Protein AF-A0A161ZUD1-F1 (afdb_monomer)

Radius of gyration: 13.52 Å; Cα contacts (8 Å, |Δi|>4): 28; chains: 1; bounding box: 28×29×34 Å

pLDDT: mean 77.49, std 8.92, range [52.72, 87.81]

Sequence (63 aa):
MNKNSLIAFLKSYISLAAIMLLIYLILGPSENVSLIFVMALGLPITAIMVFTGWDKKLKKHLP

Solvent-accessible surface area (backbone atoms only — not comparable to full-atom values): 3706 Å² total; per-residue (Å²): 130,59,73,69,57,54,54,52,41,52,55,49,35,53,55,50,43,53,52,52,50,50,51,44,62,74,73,43,88,42,100,88,54,52,71,65,58,57,50,58,51,37,52,60,52,38,46,50,35,60,76,71,40,45,63,66,57,47,60,73,77,47,134

Foldseek 3Di:
DPPVLVVQLVVQLVVQLVVLVVVCVVVDDDPPDDNVVSSVVSNVVSVCCSVVVVVVVVVVVPD

Mean predicted aligned error: 7.58 Å

Structure (mmCIF, N/CA/C/O backbone):
data_AF-A0A161ZUD1-F1
#
_entry.id   AF-A0A161ZUD1-F1
#
loop_
_atom_site.group_PDB
_atom_site.id
_atom_site.type_symbol
_atom_site.label_atom_id
_atom_site.label_alt_id
_atom_site.label_comp_id
_atom_site.label_asym_id
_atom_site.label_entity_id
_atom_site.label_seq_id
_atom_site.pdbx_PDB_ins_code
_atom_site.Cartn_x
_atom_site.Cartn_y
_atom_site.Cartn_z
_atom_site.occupancy
_atom_site.B_iso_or_equiv
_atom_site.auth_seq_id
_atom_site.auth_comp_id
_atom_site.auth_asym_id
_atom_site.auth_atom_id
_atom_site.pdbx_PDB_model_num
ATOM 1 N N . MET A 1 1 ? -14.284 11.409 9.000 1.00 54.16 1 MET A N 1
ATOM 2 C CA . MET A 1 1 ? -13.411 10.218 9.129 1.00 54.16 1 MET A CA 1
ATOM 3 C C . MET A 1 1 ? -12.791 10.229 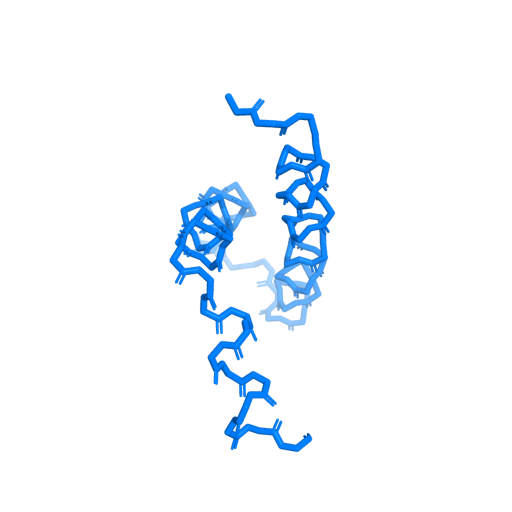10.517 1.00 54.16 1 MET A C 1
ATOM 5 O O . MET A 1 1 ? -12.176 11.228 10.868 1.00 54.16 1 MET A O 1
ATOM 9 N N . ASN A 1 2 ? -12.982 9.186 11.331 1.00 58.75 2 ASN A N 1
ATOM 10 C CA . ASN A 1 2 ? -12.338 9.107 12.651 1.00 58.75 2 ASN A CA 1
ATOM 11 C C . ASN A 1 2 ? -10.814 9.213 12.477 1.00 58.75 2 ASN A C 1
ATOM 13 O O . ASN A 1 2 ? -10.276 8.553 11.588 1.00 58.75 2 ASN A O 1
ATOM 17 N N . LYS A 1 3 ? -10.100 9.990 13.303 1.00 60.59 3 LYS A N 1
ATOM 18 C CA . LYS A 1 3 ? -8.624 10.103 13.223 1.00 60.59 3 LYS A CA 1
ATOM 19 C C . LYS A 1 3 ? -7.938 8.726 13.172 1.00 60.59 3 LYS A C 1
ATOM 21 O O . LYS A 1 3 ? -7.011 8.529 12.393 1.00 60.59 3 LYS A O 1
ATOM 26 N N . ASN A 1 4 ? -8.490 7.740 13.881 1.00 73.44 4 ASN A N 1
ATOM 27 C CA . ASN A 1 4 ? -8.013 6.354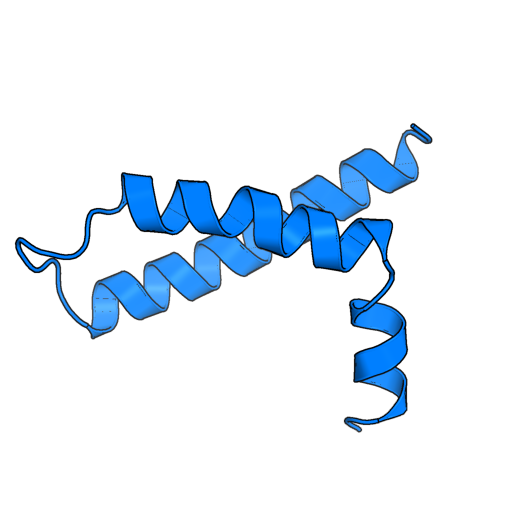 13.866 1.00 73.44 4 ASN A CA 1
ATOM 28 C C . ASN A 1 4 ? -8.129 5.669 12.490 1.00 73.44 4 ASN A C 1
ATOM 30 O O . ASN A 1 4 ? -7.274 4.862 12.143 1.00 73.44 4 ASN A O 1
ATOM 34 N N . SER A 1 5 ? -9.146 6.000 11.687 1.00 75.00 5 SER A N 1
ATOM 35 C CA . SER A 1 5 ? -9.318 5.443 10.333 1.00 75.00 5 SER A CA 1
ATOM 36 C C . SER A 1 5 ? -8.300 5.995 9.333 1.00 75.00 5 SER A C 1
ATOM 38 O O . SER A 1 5 ? -7.804 5.245 8.499 1.00 75.00 5 SER A O 1
ATOM 40 N N . LEU A 1 6 ? -7.924 7.273 9.464 1.00 79.44 6 LEU A N 1
ATOM 41 C CA . LEU A 1 6 ? -6.875 7.893 8.647 1.00 79.44 6 LEU A CA 1
ATOM 42 C C . LEU A 1 6 ? -5.506 7.287 8.939 1.00 79.44 6 LEU A C 1
ATOM 44 O O . LEU A 1 6 ? -4.781 6.925 8.018 1.00 79.44 6 LEU A O 1
ATOM 48 N N . ILE A 1 7 ? -5.177 7.133 10.221 1.00 83.06 7 ILE A N 1
ATOM 49 C CA . ILE A 1 7 ? -3.910 6.534 10.651 1.00 83.06 7 ILE A CA 1
ATOM 50 C C . ILE A 1 7 ? -3.821 5.074 10.185 1.00 83.06 7 ILE A C 1
ATOM 52 O O . ILE A 1 7 ? -2.790 4.657 9.660 1.00 83.06 7 ILE A O 1
ATOM 56 N N . ALA A 1 8 ? -4.910 4.308 10.315 1.00 81.50 8 ALA A N 1
ATOM 57 C CA . ALA A 1 8 ? -4.974 2.936 9.817 1.00 81.50 8 ALA A CA 1
ATOM 58 C C . ALA A 1 8 ? -4.816 2.862 8.288 1.00 81.50 8 ALA A C 1
ATOM 60 O O . ALA A 1 8 ? -4.107 1.985 7.792 1.00 81.50 8 ALA A O 1
ATOM 61 N N . PHE A 1 9 ? -5.421 3.796 7.548 1.00 84.69 9 PHE A N 1
ATOM 62 C CA . PHE A 1 9 ? -5.277 3.891 6.097 1.00 84.69 9 PHE A CA 1
ATOM 63 C C . PHE A 1 9 ? -3.833 4.176 5.683 1.00 84.69 9 PHE A C 1
ATOM 65 O O . PHE A 1 9 ? -3.266 3.415 4.907 1.00 84.69 9 PHE A O 1
ATOM 72 N N . LEU A 1 10 ? -3.212 5.214 6.250 1.00 86.06 10 LEU A N 1
ATOM 73 C CA . LEU A 1 10 ? -1.827 5.590 5.952 1.00 86.06 10 LEU A CA 1
ATOM 74 C C . LEU A 1 10 ? -0.848 4.457 6.264 1.00 86.06 10 LEU A C 1
ATOM 76 O O . LEU A 1 10 ? 0.004 4.140 5.440 1.00 86.06 10 LEU A O 1
ATOM 80 N N . LYS A 1 11 ? -1.003 3.797 7.418 1.00 85.94 11 LYS A N 1
ATOM 81 C CA . LYS A 1 11 ? -0.162 2.653 7.791 1.00 85.94 11 LYS A CA 1
ATOM 82 C C . LYS A 1 11 ? -0.294 1.498 6.792 1.00 85.94 11 LYS A C 1
ATOM 84 O O . LYS A 1 11 ? 0.713 0.921 6.388 1.00 85.94 11 LYS A O 1
ATOM 89 N N . SER A 1 12 ? -1.523 1.184 6.384 1.00 85.81 12 SER A N 1
ATOM 90 C CA . SER A 1 12 ? -1.794 0.115 5.414 1.00 85.81 12 SER A CA 1
ATOM 91 C C . SER A 1 12 ? -1.255 0.468 4.025 1.00 85.81 12 SER A C 1
ATOM 93 O O . SER A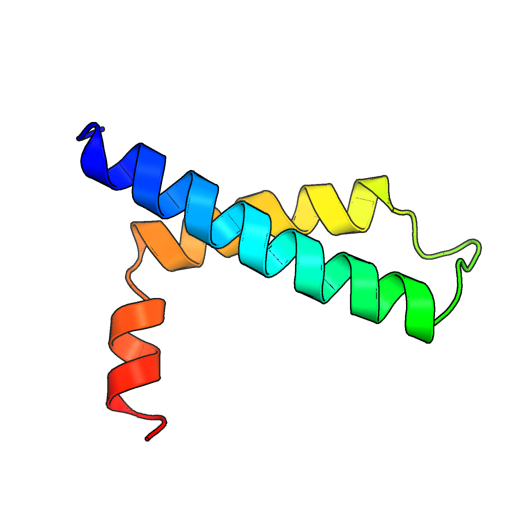 1 12 ? -0.649 -0.377 3.374 1.00 85.81 12 SER A O 1
ATOM 95 N N . TYR A 1 13 ? -1.397 1.730 3.610 1.00 86.19 13 TYR A N 1
ATOM 96 C CA . TYR A 1 13 ? -0.901 2.229 2.329 1.00 86.19 13 TYR A CA 1
ATOM 97 C C . TYR A 1 13 ? 0.623 2.164 2.254 1.00 86.19 13 TYR A C 1
ATOM 99 O O . TYR A 1 13 ? 1.158 1.658 1.277 1.00 86.19 13 TYR A O 1
ATOM 107 N N . ILE A 1 14 ? 1.329 2.608 3.300 1.00 87.81 14 ILE A N 1
ATOM 108 C CA . ILE A 1 14 ? 2.798 2.550 3.357 1.00 87.81 14 ILE A CA 1
ATOM 109 C C . ILE A 1 14 ? 3.285 1.099 3.274 1.00 87.81 14 ILE A C 1
ATOM 111 O O . ILE A 1 14 ? 4.213 0.805 2.525 1.00 87.81 14 ILE A O 1
ATOM 115 N N . SER A 1 15 ? 2.635 0.183 3.999 1.00 86.25 15 SER A N 1
ATOM 116 C CA . SER A 1 15 ? 2.971 -1.243 3.950 1.00 86.25 15 SER A CA 1
ATOM 117 C C . SER A 1 15 ? 2.752 -1.842 2.559 1.00 86.25 15 SER A C 1
ATOM 119 O O . SER A 1 15 ? 3.604 -2.576 2.066 1.00 86.25 15 SER A O 1
ATOM 121 N N . LEU A 1 16 ? 1.624 -1.528 1.915 1.00 87.12 16 LEU A N 1
ATOM 122 C CA . LEU A 1 16 ? 1.319 -1.991 0.563 1.00 87.12 16 LEU A CA 1
ATOM 123 C C . LEU A 1 16 ? 2.303 -1.405 -0.457 1.00 87.12 16 LEU A C 1
ATOM 125 O O . LEU A 1 16 ? 2.824 -2.132 -1.300 1.00 87.12 16 LEU A O 1
ATOM 129 N N . ALA A 1 17 ? 2.591 -0.108 -0.352 1.00 86.56 17 ALA A N 1
ATOM 130 C CA . ALA A 1 17 ? 3.524 0.589 -1.223 1.00 86.56 17 ALA A CA 1
ATOM 131 C C . ALA A 1 17 ? 4.925 -0.021 -1.129 1.00 86.56 17 ALA A C 1
ATOM 133 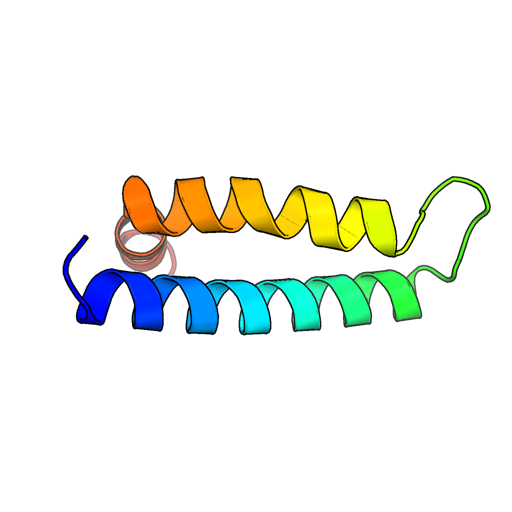O O . ALA A 1 17 ? 5.536 -0.252 -2.163 1.00 86.56 17 ALA A O 1
ATOM 134 N N . ALA A 1 18 ? 5.400 -0.362 0.075 1.00 87.19 18 ALA A N 1
ATOM 135 C CA . ALA A 1 18 ? 6.686 -1.032 0.273 1.00 87.19 18 ALA A CA 1
ATOM 136 C C . ALA A 1 18 ? 6.751 -2.405 -0.421 1.00 87.19 18 ALA A C 1
ATOM 138 O O . ALA A 1 18 ? 7.737 -2.707 -1.092 1.00 87.19 18 ALA A O 1
ATOM 139 N N . ILE A 1 19 ? 5.690 -3.215 -0.316 1.00 87.25 19 ILE A N 1
ATOM 140 C CA . ILE A 1 19 ? 5.599 -4.516 -1.001 1.00 87.25 19 ILE A CA 1
ATOM 141 C C . ILE A 1 19 ? 5.611 -4.322 -2.518 1.00 87.25 19 ILE A C 1
ATOM 143 O O . ILE A 1 19 ? 6.349 -5.001 -3.226 1.00 87.25 19 ILE A O 1
ATOM 147 N N . MET A 1 20 ? 4.826 -3.374 -3.026 1.00 85.06 20 MET A N 1
ATOM 148 C CA . MET A 1 20 ? 4.792 -3.084 -4.456 1.00 85.06 20 MET A CA 1
ATOM 149 C C . MET A 1 20 ? 6.125 -2.536 -4.980 1.00 85.06 20 MET A C 1
ATOM 151 O O . MET A 1 20 ? 6.510 -2.865 -6.097 1.00 85.06 20 MET A O 1
ATOM 155 N N . LEU A 1 21 ? 6.857 -1.762 -4.175 1.00 86.19 21 LEU A N 1
ATOM 156 C CA . LEU A 1 21 ? 8.201 -1.278 -4.499 1.00 86.19 21 LEU A CA 1
ATOM 157 C C . LEU A 1 21 ? 9.215 -2.423 -4.568 1.00 86.19 21 LEU A C 1
ATOM 159 O O . LEU A 1 21 ? 10.040 -2.446 -5.475 1.00 86.19 21 LEU A O 1
ATOM 163 N N . LEU A 1 22 ? 9.128 -3.394 -3.655 1.00 86.50 22 LEU A N 1
ATOM 164 C CA . LEU A 1 22 ? 9.939 -4.613 -3.708 1.00 86.50 22 LEU A CA 1
ATOM 165 C C . LEU A 1 22 ? 9.626 -5.440 -4.958 1.00 86.50 22 LEU A C 1
ATOM 167 O O . LEU A 1 22 ? 10.541 -5.870 -5.650 1.00 86.50 22 LEU A O 1
ATOM 171 N N . ILE A 1 23 ? 8.343 -5.618 -5.279 1.00 83.81 23 ILE A N 1
ATOM 172 C CA . ILE A 1 23 ? 7.904 -6.321 -6.492 1.00 83.81 23 ILE A CA 1
ATOM 173 C C . ILE A 1 23 ? 8.423 -5.604 -7.744 1.00 83.81 23 ILE A C 1
ATOM 175 O O . ILE A 1 23 ? 8.966 -6.249 -8.636 1.00 83.81 23 ILE A O 1
ATOM 179 N N . TYR A 1 24 ? 8.310 -4.276 -7.788 1.00 83.25 24 TYR A N 1
ATOM 180 C CA . TYR A 1 24 ? 8.832 -3.443 -8.870 1.00 83.25 24 TYR A CA 1
ATOM 181 C C . TYR A 1 24 ? 10.352 -3.574 -9.023 1.00 83.25 24 TYR A C 1
ATOM 183 O O . TYR A 1 24 ? 10.855 -3.694 -10.137 1.00 83.25 24 TYR A O 1
ATOM 191 N N . LEU A 1 25 ? 11.085 -3.596 -7.907 1.00 84.88 25 LEU A N 1
ATOM 192 C CA . LEU A 1 25 ? 12.534 -3.776 -7.904 1.00 84.88 25 LEU A CA 1
ATOM 193 C C . LEU A 1 25 ? 12.941 -5.159 -8.436 1.00 84.88 25 LEU A C 1
ATOM 195 O O . LEU A 1 25 ? 13.887 -5.251 -9.211 1.00 84.88 25 LEU A O 1
ATOM 199 N N . ILE A 1 26 ? 12.223 -6.217 -8.043 1.00 84.50 26 ILE A N 1
ATOM 200 C CA . ILE A 1 26 ? 12.491 -7.602 -8.468 1.00 84.50 26 ILE A CA 1
ATOM 201 C C . ILE A 1 26 ? 12.150 -7.816 -9.947 1.00 84.50 26 ILE A C 1
ATOM 203 O O . ILE A 1 26 ? 12.916 -8.455 -10.662 1.00 84.50 26 ILE A O 1
ATOM 207 N N . LEU A 1 27 ? 11.010 -7.297 -10.411 1.00 80.94 27 LEU A N 1
ATOM 208 C CA . LEU A 1 27 ? 10.578 -7.418 -11.810 1.00 80.94 27 LEU A CA 1
ATOM 209 C C . LEU A 1 27 ? 11.420 -6.565 -12.765 1.00 80.94 27 LEU A C 1
ATOM 211 O O . LEU A 1 27 ? 11.405 -6.805 -13.971 1.00 80.94 27 LEU A O 1
ATOM 215 N N . GLY A 1 28 ? 12.160 -5.599 -12.223 1.00 72.31 28 GLY A N 1
ATOM 216 C CA . GLY A 1 28 ? 12.931 -4.640 -12.990 1.00 72.31 28 GLY A CA 1
ATOM 217 C C . GLY A 1 28 ? 12.041 -3.526 -13.558 1.00 72.31 28 GLY A C 1
ATOM 218 O O . GLY A 1 28 ? 10.909 -3.779 -13.984 1.00 72.31 28 GLY A O 1
ATOM 219 N N . PRO A 1 29 ? 12.534 -2.275 -13.605 1.00 69.31 29 PRO A N 1
ATOM 220 C CA . PRO A 1 29 ? 11.874 -1.210 -14.348 1.00 69.31 29 PRO A CA 1
ATOM 221 C C . PRO A 1 29 ? 11.758 -1.638 -15.816 1.00 69.31 29 PRO A C 1
ATOM 223 O O . PRO A 1 29 ? 12.769 -1.775 -16.501 1.00 69.31 29 PRO A O 1
ATOM 226 N N . SER A 1 30 ? 10.539 -1.870 -16.297 1.00 70.69 30 SER A N 1
ATOM 227 C CA . SER A 1 30 ? 10.276 -2.071 -17.724 1.00 70.69 30 SER A CA 1
ATOM 228 C C . SER A 1 30 ? 9.571 -0.842 -18.275 1.00 70.69 30 SER A C 1
ATOM 230 O O . SER A 1 30 ? 8.888 -0.135 -17.535 1.00 70.69 30 SER A O 1
ATOM 232 N N . GLU A 1 31 ? 9.680 -0.605 -19.580 1.00 72.50 31 GLU A N 1
ATOM 233 C CA . GLU A 1 31 ? 9.014 0.524 -20.250 1.00 72.50 31 GLU A CA 1
ATOM 234 C C . GLU A 1 31 ? 7.489 0.538 -20.022 1.00 72.50 31 GLU A C 1
ATOM 236 O O . GLU A 1 31 ? 6.852 1.587 -20.071 1.00 72.50 31 GLU A O 1
ATOM 241 N N . ASN A 1 32 ? 6.914 -0.623 -19.689 1.00 71.75 32 ASN A N 1
ATOM 242 C CA . ASN A 1 32 ? 5.483 -0.818 -19.474 1.00 71.75 32 ASN A CA 1
ATOM 243 C C . ASN A 1 32 ? 5.036 -0.648 -18.014 1.00 71.75 32 ASN A C 1
ATOM 245 O O . ASN A 1 32 ? 3.835 -0.619 -17.745 1.00 71.75 32 ASN A O 1
ATOM 249 N N . VAL A 1 33 ? 5.963 -0.558 -17.056 1.00 71.31 33 VAL A N 1
ATOM 250 C CA . VAL A 1 33 ? 5.635 -0.469 -15.628 1.00 71.31 33 VAL A CA 1
ATOM 251 C C . VAL A 1 33 ? 6.255 0.802 -15.069 1.00 71.31 33 VAL A C 1
ATOM 253 O O . VAL A 1 33 ? 7.450 0.873 -14.812 1.00 71.31 33 VAL A O 1
ATOM 256 N N . SER A 1 34 ? 5.425 1.825 -14.866 1.00 80.06 34 SER A N 1
ATOM 257 C CA . SER A 1 34 ? 5.847 3.068 -14.221 1.00 80.06 34 SER A CA 1
ATOM 258 C C . SER A 1 34 ? 5.679 2.974 -12.707 1.00 80.06 34 SER A C 1
ATOM 260 O O . SER A 1 34 ? 4.607 2.621 -12.214 1.00 80.06 34 SER A O 1
ATOM 262 N N . LEU A 1 35 ? 6.706 3.376 -11.957 1.00 78.31 35 LEU A N 1
ATOM 263 C CA . LEU A 1 35 ? 6.660 3.489 -10.494 1.00 78.31 35 LEU A CA 1
ATOM 264 C C . LEU A 1 35 ? 5.468 4.344 -10.014 1.00 78.31 35 LEU A C 1
ATOM 266 O O . LEU A 1 35 ? 4.825 4.024 -9.015 1.00 78.31 35 LEU A O 1
ATOM 270 N N . ILE A 1 36 ? 5.132 5.403 -10.759 1.00 81.94 36 ILE A N 1
ATOM 271 C CA . ILE A 1 36 ? 3.981 6.267 -10.462 1.00 81.94 36 ILE A CA 1
ATOM 272 C C . ILE A 1 36 ? 2.677 5.478 -10.587 1.00 81.94 36 ILE A C 1
ATOM 274 O O . ILE A 1 36 ? 1.804 5.596 -9.730 1.00 81.94 36 ILE A O 1
ATOM 278 N N . PHE A 1 37 ? 2.557 4.643 -11.619 1.00 81.19 37 PHE A N 1
ATOM 279 C CA . PHE A 1 37 ? 1.377 3.812 -11.845 1.00 81.19 37 PHE A CA 1
ATOM 280 C C . PHE A 1 37 ? 1.197 2.776 -10.730 1.00 81.19 37 PHE A C 1
ATOM 282 O O . PHE A 1 37 ? 0.098 2.603 -10.208 1.00 81.19 37 PHE A O 1
ATOM 289 N N . VAL A 1 38 ? 2.297 2.159 -10.292 1.00 79.31 38 VAL A N 1
ATOM 290 C CA . VAL A 1 38 ? 2.312 1.206 -9.175 1.00 79.31 38 VAL A CA 1
ATOM 291 C C . VAL A 1 38 ? 1.834 1.867 -7.873 1.00 79.31 38 VAL A C 1
ATOM 293 O O . VAL A 1 38 ? 0.965 1.330 -7.187 1.00 79.31 38 VAL A O 1
ATOM 296 N N . MET A 1 39 ? 2.324 3.070 -7.555 1.00 81.06 39 MET A N 1
ATOM 297 C CA . MET A 1 39 ? 1.874 3.806 -6.364 1.00 81.06 39 MET A CA 1
ATOM 298 C C . MET A 1 39 ? 0.422 4.289 -6.477 1.00 81.06 39 MET A C 1
ATOM 300 O O . MET A 1 39 ? -0.340 4.192 -5.513 1.00 81.06 39 MET A O 1
ATOM 304 N N . ALA A 1 40 ? 0.010 4.756 -7.659 1.00 83.94 40 ALA A N 1
ATOM 305 C CA . ALA A 1 40 ? -1.353 5.209 -7.912 1.00 83.94 40 ALA A CA 1
ATOM 306 C C . ALA A 1 40 ? -2.381 4.080 -7.765 1.00 83.94 40 ALA A C 1
ATOM 308 O O . ALA A 1 40 ? -3.468 4.335 -7.257 1.00 83.94 40 ALA A O 1
ATOM 309 N N . LEU A 1 41 ? -2.039 2.840 -8.140 1.00 83.06 41 LEU A N 1
ATOM 310 C CA . LEU A 1 41 ? -2.884 1.659 -7.919 1.00 83.06 41 LEU A CA 1
ATOM 311 C C . LEU A 1 41 ? -2.948 1.236 -6.446 1.00 83.06 41 LEU A C 1
ATOM 313 O O . LEU A 1 41 ? -3.977 0.733 -5.991 1.00 83.06 41 LEU A O 1
ATOM 317 N N . GLY A 1 42 ? -1.892 1.481 -5.670 1.00 81.69 42 GLY A N 1
ATOM 318 C CA . GLY A 1 42 ? -1.883 1.199 -4.236 1.00 81.69 42 GLY A CA 1
ATOM 319 C C . GLY A 1 42 ? -2.946 1.984 -3.456 1.00 81.69 42 GLY A C 1
ATOM 320 O O . GLY A 1 42 ? -3.516 1.463 -2.495 1.00 81.69 42 GLY A O 1
ATOM 321 N N . LEU A 1 43 ? -3.270 3.211 -3.882 1.00 83.38 43 LEU A N 1
ATOM 322 C CA . LEU A 1 43 ? -4.272 4.071 -3.237 1.00 83.38 43 LEU A CA 1
ATOM 323 C C . LEU A 1 43 ? -5.697 3.477 -3.259 1.00 83.38 43 LEU A C 1
ATOM 325 O O . LEU A 1 43 ? -6.259 3.284 -2.176 1.00 83.38 43 LEU A O 1
ATOM 329 N N . PRO A 1 44 ? -6.300 3.147 -4.422 1.00 83.56 44 PRO A N 1
ATOM 330 C CA . PRO A 1 44 ? -7.631 2.551 -4.480 1.00 83.56 44 PRO A CA 1
ATOM 331 C C . PRO A 1 44 ? -7.668 1.159 -3.845 1.00 83.56 44 PRO A C 1
ATOM 333 O O . PRO A 1 44 ? -8.642 0.842 -3.166 1.00 83.56 44 PRO A O 1
ATOM 336 N N . ILE A 1 45 ? -6.607 0.353 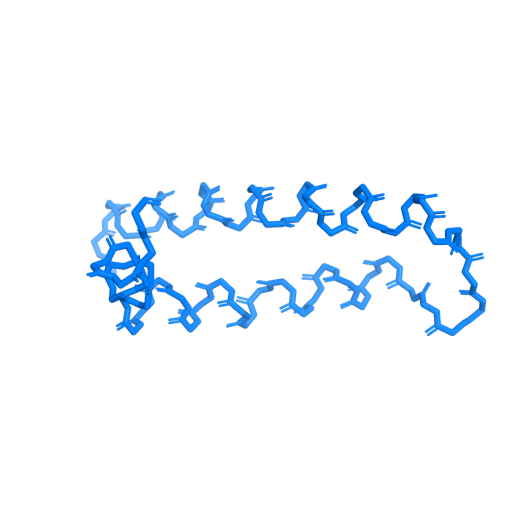-3.977 1.00 82.12 45 ILE A N 1
ATOM 337 C CA . ILE A 1 45 ? -6.524 -0.965 -3.326 1.00 82.12 45 ILE A CA 1
ATOM 338 C C . ILE A 1 45 ? -6.591 -0.812 -1.805 1.00 82.12 45 ILE A C 1
ATOM 340 O O . ILE A 1 45 ? -7.405 -1.462 -1.147 1.00 82.12 45 ILE A O 1
ATOM 344 N N . THR A 1 46 ? -5.786 0.091 -1.241 1.00 83.25 46 THR A N 1
ATOM 345 C CA . THR A 1 46 ? -5.791 0.353 0.203 1.00 83.25 46 THR A CA 1
ATOM 346 C C . THR A 1 46 ? -7.132 0.927 0.653 1.00 83.25 46 THR A C 1
ATOM 348 O O . THR A 1 46 ? -7.643 0.550 1.707 1.00 83.25 46 THR A O 1
ATOM 351 N N . ALA A 1 47 ? -7.743 1.800 -0.153 1.00 80.75 47 ALA A N 1
ATOM 352 C CA . ALA A 1 47 ? -9.048 2.376 0.149 1.00 80.75 47 ALA 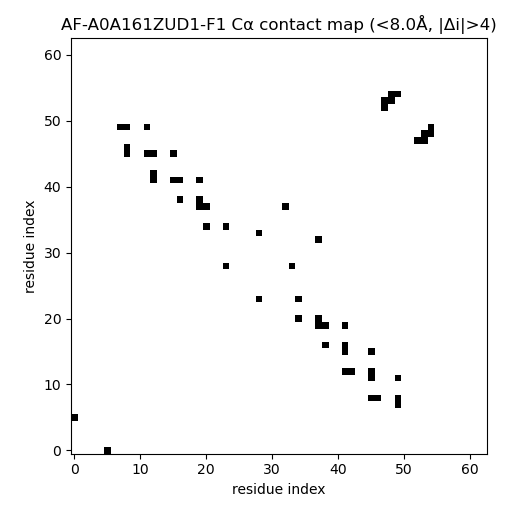A CA 1
ATOM 353 C C . ALA A 1 47 ? -10.116 1.286 0.238 1.00 80.75 47 ALA A C 1
ATOM 355 O O . ALA A 1 47 ? -10.803 1.192 1.252 1.00 80.75 47 ALA A O 1
ATOM 356 N N . ILE A 1 48 ? -10.198 0.4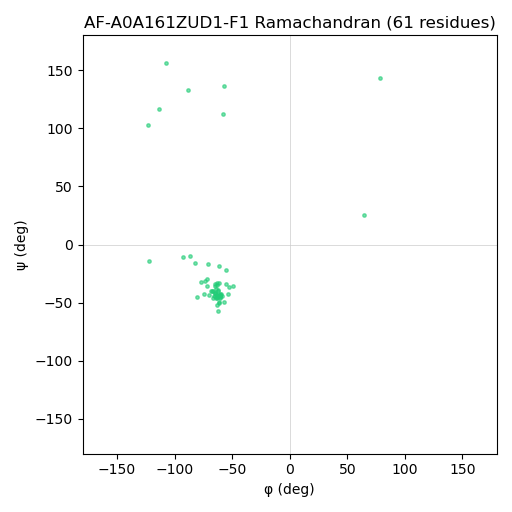05 -0.759 1.00 82.19 48 ILE A N 1
ATOM 357 C CA . ILE A 1 48 ? -11.120 -0.731 -0.732 1.00 82.19 48 ILE A CA 1
ATOM 358 C C . ILE A 1 48 ? -10.842 -1.582 0.504 1.00 82.19 48 ILE A C 1
ATOM 360 O O . ILE A 1 48 ? -11.763 -1.857 1.268 1.00 82.19 48 ILE A O 1
ATOM 364 N N . MET A 1 49 ? -9.586 -1.943 0.763 1.00 79.75 49 MET A N 1
ATOM 365 C CA . MET A 1 49 ? -9.232 -2.854 1.850 1.00 79.75 49 MET A CA 1
ATOM 366 C C . MET A 1 49 ? -9.600 -2.305 3.241 1.00 79.75 49 MET A C 1
ATOM 368 O O . MET A 1 49 ? -10.105 -3.046 4.090 1.00 79.75 49 MET A O 1
ATOM 372 N N . VAL A 1 50 ? -9.414 -0.998 3.453 1.00 77.81 50 VAL A N 1
ATOM 373 C CA . VAL A 1 50 ? -9.696 -0.303 4.719 1.00 77.81 50 VAL A CA 1
ATOM 374 C C . VAL A 1 50 ? -11.181 0.029 4.873 1.00 77.81 50 VAL A C 1
ATOM 376 O O . VAL A 1 50 ? -11.744 -0.212 5.940 1.00 77.81 50 VAL A O 1
ATOM 379 N N . PHE A 1 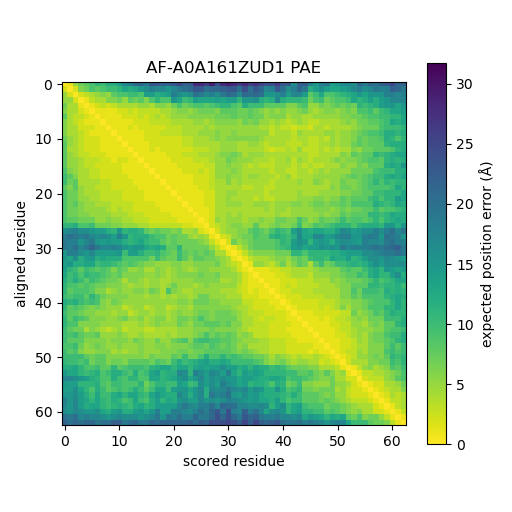51 ? -11.837 0.549 3.830 1.00 77.62 51 PHE A N 1
ATOM 380 C CA . PHE A 1 51 ? -13.242 0.965 3.904 1.00 77.62 51 PHE A CA 1
ATOM 381 C C . PHE A 1 51 ? -14.223 -0.211 3.845 1.00 77.62 51 PHE A C 1
ATOM 383 O O . PHE A 1 51 ? -15.255 -0.166 4.507 1.00 77.62 51 PHE A O 1
ATOM 390 N N . THR A 1 52 ? -13.905 -1.290 3.122 1.00 77.06 52 THR A N 1
ATOM 391 C CA . THR A 1 52 ? -14.743 -2.509 3.102 1.00 77.06 52 THR A CA 1
ATOM 392 C C . 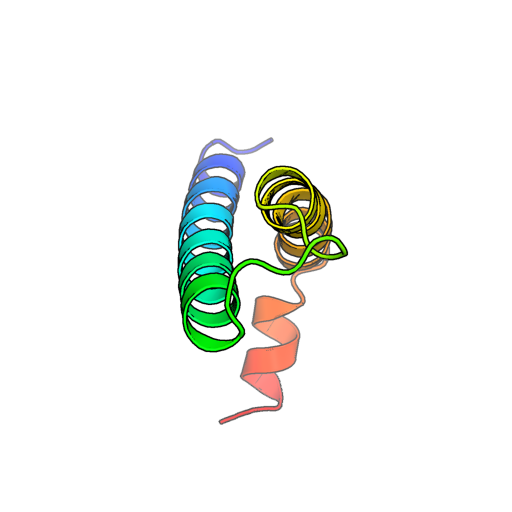THR A 1 52 ? -14.408 -3.488 4.230 1.00 77.06 52 THR A C 1
ATOM 394 O O . THR A 1 52 ? -15.129 -4.466 4.441 1.00 77.06 52 THR A O 1
ATOM 397 N N . GLY A 1 53 ? -13.312 -3.248 4.961 1.00 71.38 53 GLY A N 1
ATOM 398 C CA . GLY A 1 53 ? -12.829 -4.137 6.014 1.00 71.38 53 GLY A CA 1
ATOM 399 C C . GLY A 1 53 ? -12.377 -5.504 5.497 1.00 71.38 53 GLY A C 1
ATOM 400 O O . GLY A 1 53 ? -12.414 -6.478 6.251 1.00 71.38 53 GLY A O 1
ATOM 401 N N . TRP A 1 54 ? -11.964 -5.599 4.228 1.00 72.38 54 TRP A N 1
ATOM 402 C CA . TRP A 1 54 ? -11.459 -6.838 3.631 1.00 72.38 54 TRP A CA 1
ATOM 403 C C . TRP A 1 54 ? -10.297 -7.444 4.419 1.00 72.38 54 TRP A C 1
ATOM 405 O O . TRP A 1 54 ? -10.264 -8.661 4.544 1.00 72.38 54 TRP A O 1
ATOM 415 N N . ASP A 1 55 ? -9.430 -6.634 5.040 1.00 67.31 55 ASP A N 1
ATOM 416 C CA . ASP A 1 55 ? -8.369 -7.128 5.939 1.00 67.31 55 ASP A CA 1
ATOM 417 C C . ASP A 1 55 ? -8.934 -8.035 7.050 1.00 67.31 55 ASP A C 1
ATOM 419 O O . ASP A 1 55 ? -8.415 -9.119 7.313 1.00 67.31 55 ASP A O 1
ATOM 423 N N . LYS A 1 56 ? -10.070 -7.647 7.645 1.00 71.06 56 LYS A N 1
ATOM 424 C CA . LYS A 1 56 ? -10.736 -8.424 8.703 1.00 71.06 56 LYS A CA 1
ATOM 425 C C . LYS A 1 56 ? -11.439 -9.669 8.165 1.00 71.06 56 LYS A C 1
ATOM 427 O O . LYS A 1 56 ? -11.547 -10.659 8.882 1.00 71.06 56 LYS A O 1
ATOM 432 N N . LYS A 1 57 ? -11.944 -9.623 6.926 1.00 68.12 57 LYS A N 1
ATOM 433 C CA . LYS A 1 57 ? -12.575 -10.781 6.272 1.00 68.12 57 LYS A CA 1
ATOM 434 C C . LYS A 1 57 ? -11.537 -11.814 5.824 1.00 68.12 57 LYS A C 1
ATOM 436 O O . LYS A 1 57 ? -11.747 -12.997 6.059 1.00 68.12 57 LYS A O 1
ATOM 441 N N . LEU A 1 58 ? -10.414 -11.375 5.256 1.00 66.69 58 LEU A N 1
ATOM 442 C CA . LEU A 1 58 ? -9.308 -12.234 4.824 1.00 66.69 58 LEU A CA 1
ATOM 443 C C . LEU A 1 58 ? -8.621 -12.915 6.009 1.00 66.69 58 LEU A C 1
ATOM 445 O O . LEU A 1 58 ? -8.462 -14.128 5.977 1.00 66.69 58 LEU A O 1
ATOM 449 N N . LYS A 1 59 ? -8.337 -12.192 7.102 1.00 63.66 59 LYS A N 1
ATOM 450 C CA . LYS A 1 59 ? -7.789 -12.785 8.344 1.00 63.66 59 LYS A CA 1
ATOM 451 C C . LYS A 1 59 ? -8.695 -13.820 9.008 1.00 63.66 59 LYS A C 1
ATOM 453 O O . LYS A 1 59 ? -8.250 -14.581 9.853 1.00 63.66 59 LYS A O 1
ATOM 458 N N . LYS A 1 60 ? -9.985 -13.838 8.670 1.00 65.81 60 LYS A N 1
ATOM 459 C CA . LYS A 1 60 ? -10.918 -14.856 9.163 1.00 65.81 60 LYS A CA 1
ATOM 460 C C . LYS A 1 60 ? -10.847 -16.152 8.346 1.00 65.81 60 LYS A C 1
ATOM 462 O O . LYS A 1 60 ? -11.433 -17.146 8.760 1.00 65.81 60 LYS A O 1
ATOM 467 N N . HIS A 1 61 ? -10.254 -16.133 7.154 1.00 69.69 61 HIS A N 1
ATOM 468 C CA . HIS A 1 61 ? -10.234 -17.268 6.217 1.00 69.69 61 HIS A CA 1
ATOM 469 C C . HIS A 1 61 ? -8.818 -17.711 5.833 1.00 69.69 61 HIS A C 1
ATOM 471 O O . HIS A 1 61 ? -8.656 -18.802 5.297 1.00 69.69 61 HIS A O 1
ATOM 477 N N . LEU A 1 62 ? -7.807 -16.897 6.126 1.00 52.72 62 LEU A N 1
ATOM 478 C CA . LEU A 1 62 ? -6.399 -17.253 6.037 1.00 52.72 62 LEU A CA 1
ATOM 479 C C . LEU A 1 62 ? -5.832 -17.265 7.466 1.00 52.72 62 LEU A C 1
ATOM 481 O O . LEU A 1 62 ? -5.916 -16.218 8.116 1.00 52.72 62 LEU A O 1
ATOM 485 N N . PRO A 1 63 ? -5.362 -18.427 7.968 1.00 55.09 63 PRO A N 1
ATOM 486 C CA . PRO A 1 63 ? -4.750 -18.548 9.291 1.00 55.09 63 PRO A CA 1
ATOM 487 C C . PRO A 1 63 ? -3.462 -17.726 9.418 1.00 55.09 63 PRO A C 1
ATOM 489 O O . PRO A 1 63 ? -2.765 -17.541 8.392 1.00 55.09 63 PRO A O 1
#

Organism: NCBI:txid33936

Nearest PDB structures (foldseek):
  6s3l-assembly1_G  TM=3.855E-01  e=9.792E+00  Vibrio mimicus CAIM 602

Secondary structure (DSSP, 8-state):
--HHHHHHHHHHHHHHHHHHHHHHHHH---TT--HHHHHHHHHHHHHHHHHTTHHHHHTTT--